Protein AF-A0A0C3NYG5-F1 (afdb_monomer)

pLDDT: mean 83.81, std 15.21, range [41.53, 97.12]

Organism: NCBI:txid870435

Foldseek 3Di:
DFDAAPVRHGAPQGRFDDKDWDWDDDPQFTDTDIDTDGCNDPDPDDDDPVNCVQQVWDADPVVRDTHRPRHDPNRH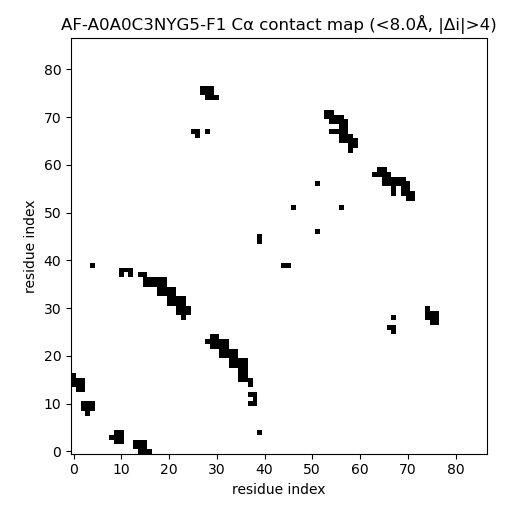PPDPDPPPPDD

Mean predicted aligned error: 7.68 Å

Solvent-accessible surface area (backbone atoms only — not comparable to full-atom values): 5749 Å² total; per-residue (Å²): 84,86,47,60,43,98,88,66,47,76,34,90,74,48,52,41,86,48,70,48,78,43,78,46,76,54,95,76,29,43,47,76,44,79,40,78,49,72,77,60,79,92,45,95,74,84,85,56,68,71,57,46,65,62,31,49,52,52,71,41,75,91,78,71,44,76,42,74,86,53,47,52,77,87,34,50,80,82,67,86,73,81,81,77,76,83,126

Radius of gyration: 15.54 Å; Cα contacts (8 Å, |Δi|>4): 100; chains: 1; bounding box: 33×36×33 Å

Secondary structure (DSSP, 8-state):
---B-TTSPBPTT-S--EEEEEEEEETTEEEEEEEEE---TT-S----HHHHHHH--EEETTTTEEE-TT--GGGSS-S--------

Structure (mmCIF, N/CA/C/O backbone):
data_AF-A0A0C3NYG5-F1
#
_entry.id   AF-A0A0C3NYG5-F1
#
loop_
_atom_site.group_PDB
_a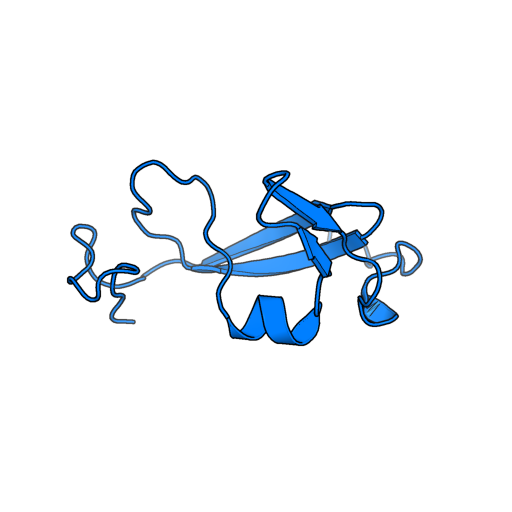tom_site.id
_atom_site.type_symbol
_atom_site.label_atom_id
_atom_site.label_alt_id
_atom_site.label_comp_id
_atom_site.label_asym_id
_atom_site.label_entity_id
_atom_site.label_seq_id
_atom_site.pdbx_PDB_ins_code
_atom_site.Cartn_x
_atom_site.Cartn_y
_atom_site.Cartn_z
_atom_site.occupancy
_atom_site.B_iso_or_equiv
_atom_site.auth_seq_id
_atom_site.auth_comp_id
_atom_site.auth_asym_id
_atom_site.auth_atom_id
_atom_site.pdbx_PDB_model_num
ATOM 1 N N . MET A 1 1 ? -7.975 1.087 -17.420 1.00 83.12 1 MET A N 1
ATOM 2 C CA . MET A 1 1 ? -6.532 0.858 -17.151 1.00 83.12 1 MET A CA 1
ATOM 3 C C . MET A 1 1 ? -6.333 -0.614 -16.808 1.00 83.12 1 MET A C 1
ATOM 5 O O . MET A 1 1 ? -7.073 -1.084 -15.951 1.00 83.12 1 MET A O 1
ATOM 9 N N . PRO A 1 2 ? -5.440 -1.366 -17.481 1.00 89.56 2 PRO A N 1
ATOM 10 C CA . PRO A 1 2 ? -5.198 -2.765 -17.124 1.00 89.56 2 PRO A CA 1
ATOM 11 C C . PRO A 1 2 ? -4.688 -2.855 -15.682 1.00 89.56 2 PRO A C 1
ATOM 13 O O . PRO A 1 2 ? -3.913 -2.004 -15.246 1.00 89.56 2 PRO A O 1
ATOM 16 N N . VAL A 1 3 ? -5.149 -3.862 -14.946 1.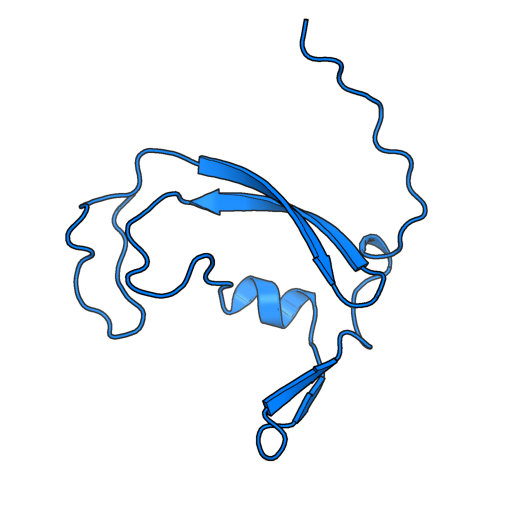00 91.00 3 VAL A N 1
ATOM 17 C CA . VAL A 1 3 ? -4.790 -4.089 -13.544 1.00 91.00 3 VAL A CA 1
ATOM 18 C C . VAL A 1 3 ? -4.420 -5.551 -13.345 1.00 91.00 3 VAL A C 1
ATOM 20 O O . VAL A 1 3 ? -4.999 -6.447 -13.963 1.00 91.00 3 VAL A O 1
ATOM 23 N N . TYR A 1 4 ? -3.426 -5.762 -12.493 1.00 92.00 4 TYR A N 1
ATOM 24 C CA . TYR A 1 4 ? -2.872 -7.066 -12.173 1.00 92.00 4 TYR A CA 1
ATOM 25 C C . TYR A 1 4 ? -2.918 -7.265 -10.663 1.00 92.00 4 TYR A C 1
ATOM 27 O O . TYR A 1 4 ? -2.767 -6.309 -9.895 1.00 92.00 4 TYR A O 1
ATOM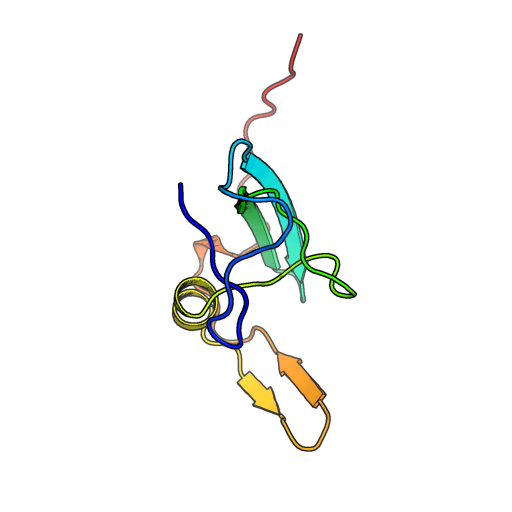 35 N N . ASN A 1 5 ? -3.142 -8.505 -10.252 1.00 91.44 5 ASN A N 1
ATOM 36 C CA . ASN A 1 5 ? -3.081 -8.904 -8.855 1.00 91.44 5 ASN A CA 1
ATOM 37 C C . ASN A 1 5 ? -1.629 -8.862 -8.354 1.00 91.44 5 ASN A C 1
ATOM 39 O O . ASN A 1 5 ? -0.680 -8.780 -9.135 1.00 91.44 5 ASN A O 1
ATOM 43 N N . ALA A 1 6 ? -1.444 -8.939 -7.035 1.00 87.69 6 ALA A N 1
ATOM 44 C CA . ALA A 1 6 ? -0.113 -8.885 -6.423 1.00 87.69 6 ALA A CA 1
ATOM 45 C C . ALA A 1 6 ? 0.813 -10.043 -6.855 1.00 87.69 6 ALA A C 1
ATOM 47 O O . ALA A 1 6 ? 2.030 -9.902 -6.791 1.00 87.69 6 ALA A O 1
ATOM 48 N N . ASP A 1 7 ? 0.248 -11.164 -7.312 1.00 90.38 7 ASP A N 1
ATOM 49 C CA . ASP A 1 7 ? 0.977 -12.311 -7.865 1.00 90.38 7 ASP A CA 1
ATOM 50 C C . ASP A 1 7 ? 1.292 -12.180 -9.371 1.00 90.38 7 ASP A C 1
ATOM 52 O O . ASP A 1 7 ? 1.906 -13.071 -9.955 1.00 90.38 7 ASP A O 1
ATOM 56 N N . GLY A 1 8 ? 0.885 -11.075 -10.006 1.00 90.75 8 GLY A N 1
ATOM 57 C CA . GLY A 1 8 ? 1.107 -10.790 -11.425 1.00 90.75 8 GLY A CA 1
ATOM 58 C C . GLY A 1 8 ? 0.042 -11.343 -12.375 1.00 90.75 8 GLY A C 1
ATOM 59 O O . GLY A 1 8 ? 0.114 -11.076 -13.576 1.00 90.75 8 GLY A O 1
ATOM 60 N N . SER A 1 9 ? -0.961 -12.074 -11.878 1.00 93.31 9 SER A N 1
ATOM 61 C CA . SER A 1 9 ? -2.093 -12.522 -12.698 1.00 93.31 9 SER A CA 1
ATOM 62 C C . SER A 1 9 ? -2.991 -11.350 -13.118 1.00 93.31 9 SER A C 1
ATOM 64 O O . SER A 1 9 ? -3.021 -10.297 -12.473 1.00 93.31 9 SER A O 1
ATOM 66 N N . SER A 1 10 ? -3.728 -11.508 -14.223 1.00 93.75 10 SER A N 1
ATOM 67 C CA . SER A 1 10 ? -4.739 -10.519 -14.616 1.00 93.75 10 SER A CA 1
ATOM 68 C C . SER A 1 10 ? -5.883 -10.514 -13.604 1.00 93.75 10 SER A C 1
ATOM 70 O O . SER A 1 10 ? -6.252 -11.563 -13.080 1.00 93.75 10 SER A O 1
ATOM 72 N N . ASN A 1 11 ? -6.439 -9.339 -13.309 1.00 94.69 11 ASN A N 1
ATOM 73 C CA . ASN A 1 11 ? -7.594 -9.267 -12.428 1.00 94.69 11 ASN A CA 1
ATOM 74 C C . ASN A 1 11 ? -8.858 -9.775 -13.140 1.00 94.69 11 ASN A C 1
ATOM 76 O O . ASN A 1 11 ? -9.202 -9.279 -14.214 1.00 94.69 11 ASN A O 1
ATOM 80 N N . ASP A 1 12 ? -9.585 -10.701 -12.514 1.00 92.62 12 ASP A N 1
ATOM 81 C CA . ASP A 1 12 ? -10.786 -11.314 -13.100 1.00 92.62 12 ASP A CA 1
ATOM 82 C C . ASP A 1 12 ? -11.937 -10.321 -13.331 1.00 92.62 12 ASP A C 1
ATOM 84 O O . ASP A 1 12 ? -12.787 -10.550 -14.190 1.00 92.62 12 ASP A O 1
ATOM 88 N N . ALA A 1 13 ? -11.969 -9.196 -12.603 1.00 92.44 13 ALA A N 1
ATOM 89 C CA . ALA A 1 13 ? -12.944 -8.128 -12.847 1.00 92.44 13 ALA A CA 1
ATOM 90 C C . ALA A 1 13 ? -12.599 -7.273 -14.081 1.00 92.44 13 ALA A C 1
ATOM 92 O O . ALA A 1 13 ? -13.351 -6.363 -14.435 1.00 92.44 13 ALA A O 1
ATOM 93 N N . GLY A 1 14 ? -11.479 -7.564 -14.747 1.00 91.81 14 GLY A N 1
ATOM 94 C CA . GLY A 1 14 ? -11.006 -6.834 -15.909 1.00 91.81 14 GLY A CA 1
ATOM 95 C C . GLY A 1 14 ? -10.314 -5.515 -15.540 1.00 91.81 14 GLY A C 1
ATOM 96 O O . GLY A 1 14 ? -9.809 -5.348 -14.428 1.00 91.81 14 GLY A O 1
ATOM 97 N N . PRO A 1 15 ? -10.203 -4.572 -16.492 1.00 93.19 15 PRO A N 1
ATOM 98 C CA . PRO A 1 15 ? -9.516 -3.307 -16.267 1.00 93.19 15 PRO A CA 1
ATOM 99 C C . PRO A 1 15 ? -10.262 -2.414 -15.266 1.00 93.19 15 PRO A C 1
ATOM 101 O O . PRO A 1 15 ? -11.485 -2.423 -15.181 1.00 93.19 15 PRO A O 1
ATOM 104 N N . VAL A 1 16 ? -9.521 -1.541 -14.582 1.00 94.00 16 VAL A N 1
ATOM 105 C CA . VAL A 1 16 ? -10.106 -0.491 -13.737 1.00 94.00 16 VAL A CA 1
ATOM 106 C C . VAL A 1 16 ? -10.882 0.492 -14.611 1.00 94.00 16 VAL A C 1
ATOM 108 O O . VAL A 1 16 ? -10.308 1.083 -15.541 1.00 94.00 16 VAL A O 1
ATOM 111 N N . CYS A 1 17 ? -12.154 0.685 -14.259 1.00 93.69 17 CYS A N 1
ATOM 112 C CA . CYS A 1 17 ? -13.077 1.644 -14.874 1.00 93.69 17 CYS A CA 1
ATOM 113 C C . CYS A 1 17 ? -13.525 2.759 -13.920 1.00 93.69 17 CYS A C 1
ATOM 115 O O . CYS A 1 17 ? -14.037 3.771 -14.383 1.00 93.69 17 CYS A O 1
ATOM 117 N N . HIS A 1 18 ? -13.328 2.587 -12.611 1.00 93.94 18 HIS A N 1
ATOM 118 C CA . HIS A 1 18 ? -13.807 3.522 -11.597 1.00 93.94 18 HIS A CA 1
ATOM 119 C C . HIS A 1 18 ? -12.710 3.828 -10.586 1.00 93.94 18 HIS A C 1
ATOM 121 O O . HIS A 1 18 ? -11.859 2.986 -10.283 1.00 93.94 18 HIS A O 1
ATOM 127 N N . THR A 1 19 ? -12.771 5.032 -10.037 1.00 95.00 19 THR A N 1
ATOM 128 C CA . THR A 1 19 ? -11.949 5.472 -8.917 1.00 95.00 19 THR A CA 1
ATOM 129 C C . THR A 1 19 ? -12.838 6.073 -7.842 1.00 95.00 19 THR A C 1
ATOM 131 O O . THR A 1 19 ? -13.922 6.569 -8.142 1.00 95.00 19 THR A O 1
ATOM 134 N N . VAL A 1 20 ? -12.380 6.033 -6.598 1.00 94.81 20 VAL A N 1
ATOM 135 C CA . VAL A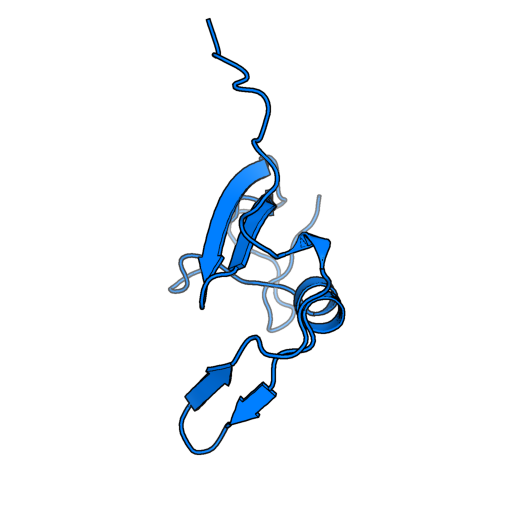 1 20 ? -13.079 6.616 -5.452 1.00 94.81 20 VAL A CA 1
ATOM 136 C C . VAL A 1 20 ? -12.075 7.299 -4.536 1.00 94.81 20 VAL A C 1
ATOM 138 O O . VAL A 1 20 ? -10.985 6.773 -4.315 1.00 94.81 20 VAL A O 1
ATOM 141 N N . ASP A 1 21 ? -12.440 8.453 -3.994 1.00 93.44 21 ASP A N 1
ATOM 142 C CA . ASP A 1 21 ? -11.648 9.126 -2.971 1.00 93.44 21 ASP A CA 1
ATOM 143 C C . ASP A 1 21 ? -12.058 8.605 -1.595 1.00 93.44 21 ASP A C 1
ATOM 145 O O . ASP A 1 21 ? -13.225 8.668 -1.208 1.00 93.44 21 ASP A O 1
ATOM 149 N N . LEU A 1 22 ? -11.094 8.056 -0.858 1.00 90.19 22 LEU A N 1
ATOM 150 C CA . LEU A 1 22 ? -11.304 7.524 0.486 1.00 90.19 22 LEU A CA 1
ATOM 151 C C . LEU A 1 22 ? -10.520 8.348 1.499 1.00 90.19 22 LEU A C 1
ATOM 153 O O . LEU A 1 22 ? -9.352 8.674 1.279 1.00 90.19 22 LEU A O 1
ATOM 157 N N . SER A 1 23 ? -11.149 8.631 2.639 1.00 88.00 23 SER A N 1
ATOM 158 C CA . SER A 1 23 ? -10.477 9.237 3.786 1.00 88.00 23 SER A CA 1
ATOM 159 C C . SER A 1 23 ? -9.856 8.153 4.669 1.00 88.00 23 SER A C 1
ATOM 161 O O . SER A 1 23 ? -10.551 7.408 5.365 1.00 88.00 23 SER A O 1
ATOM 163 N N . ILE A 1 24 ? -8.532 8.040 4.613 1.00 85.00 24 ILE A N 1
ATOM 164 C CA . ILE A 1 24 ? -7.735 7.079 5.375 1.00 85.00 24 ILE A CA 1
ATOM 165 C C . ILE A 1 24 ? -7.458 7.666 6.757 1.00 85.00 24 ILE A C 1
ATOM 167 O O . ILE A 1 24 ? -6.943 8.776 6.849 1.00 85.00 24 ILE A O 1
ATOM 171 N N . HIS A 1 25 ? -7.754 6.898 7.807 1.00 85.38 25 HIS A N 1
ATOM 172 C CA . HIS A 1 25 ? -7.495 7.256 9.202 1.00 85.38 25 HIS A CA 1
ATOM 173 C C . HIS A 1 25 ? -6.641 6.173 9.863 1.00 85.38 25 HIS A C 1
ATOM 175 O O . HIS A 1 25 ? -7.121 5.059 10.072 1.00 85.38 25 HIS A O 1
ATOM 181 N N . VAL A 1 26 ? -5.380 6.471 10.182 1.00 80.56 26 VAL A N 1
ATOM 182 C CA . VAL A 1 26 ? -4.455 5.509 10.804 1.00 80.56 26 VAL A CA 1
ATOM 183 C C . VAL A 1 26 ? -3.534 6.222 11.789 1.00 80.56 26 VAL A C 1
ATOM 185 O O . VAL A 1 26 ? -2.831 7.132 11.395 1.00 80.56 26 VAL A O 1
ATOM 188 N N . ASP A 1 27 ? -3.492 5.807 13.057 1.00 75.75 27 ASP A N 1
ATOM 189 C CA . ASP A 1 27 ? -2.503 6.296 14.045 1.00 75.75 27 ASP A CA 1
ATOM 190 C C . ASP A 1 27 ? -2.415 7.841 14.153 1.00 75.75 27 ASP A C 1
ATOM 192 O O . ASP A 1 27 ? -1.340 8.434 14.185 1.00 75.75 27 ASP A O 1
ATOM 196 N N . GLY A 1 28 ? -3.571 8.519 14.129 1.00 71.69 28 GLY A N 1
ATOM 197 C CA . GLY A 1 28 ? -3.651 9.988 14.149 1.00 71.69 28 GLY A CA 1
ATOM 198 C C . GLY A 1 28 ? -3.316 10.677 12.818 1.00 71.69 28 GLY A C 1
ATOM 199 O O . GLY A 1 28 ? -3.351 11.903 12.746 1.00 71.69 28 GLY A O 1
ATOM 200 N N . HIS A 1 29 ? -3.029 9.912 11.764 1.00 75.19 29 HIS A N 1
ATOM 201 C CA . HIS A 1 29 ? -2.913 10.384 10.391 1.00 75.19 29 HIS A CA 1
ATOM 202 C C . HIS A 1 29 ? -4.266 10.308 9.674 1.00 75.19 29 HIS A C 1
ATOM 204 O O . HIS A 1 29 ? -4.841 9.225 9.553 1.00 75.19 29 HIS A O 1
ATOM 210 N N . SER A 1 30 ? -4.727 11.448 9.151 1.00 80.31 30 SER A N 1
ATOM 211 C CA . SER A 1 30 ? -5.878 11.534 8.246 1.00 80.31 30 SER A CA 1
ATOM 212 C C . SER A 1 30 ? -5.449 12.048 6.879 1.00 80.31 30 SER A C 1
ATOM 214 O O . SER A 1 30 ? -4.751 13.059 6.791 1.00 80.31 30 SER A O 1
ATOM 216 N N . LYS A 1 31 ? -5.867 11.371 5.805 1.00 82.25 31 LYS A N 1
ATOM 217 C CA . LYS A 1 31 ? -5.626 11.830 4.429 1.00 82.25 31 LYS A CA 1
ATOM 218 C C . LYS A 1 31 ? -6.657 11.279 3.460 1.00 82.25 31 LYS A C 1
ATOM 220 O O . LYS A 1 31 ? -6.981 10.096 3.498 1.00 82.25 31 LYS A O 1
ATOM 225 N N . VAL A 1 32 ? -7.099 12.129 2.541 1.00 86.62 32 VAL A N 1
ATOM 226 C CA . VAL A 1 32 ? -7.878 11.703 1.378 1.00 86.62 32 VAL A CA 1
ATOM 227 C C . VAL A 1 32 ? -6.926 11.192 0.297 1.00 86.62 32 VAL A C 1
ATOM 229 O O . VAL A 1 32 ? -5.937 11.850 -0.038 1.00 86.62 32 VAL A O 1
ATOM 232 N N . ALA A 1 33 ? -7.204 10.004 -0.232 1.00 86.81 33 ALA A N 1
ATOM 233 C CA . ALA A 1 33 ? -6.468 9.424 -1.347 1.00 86.81 33 ALA A CA 1
ATOM 234 C C . ALA A 1 33 ? -7.422 8.766 -2.345 1.00 86.81 33 ALA A C 1
ATOM 236 O O . ALA A 1 33 ? -8.409 8.143 -1.956 1.00 86.81 33 ALA A O 1
ATOM 237 N N . THR A 1 34 ? -7.089 8.876 -3.627 1.00 91.00 34 THR A N 1
ATOM 238 C CA . THR A 1 34 ? -7.832 8.238 -4.713 1.00 91.00 34 THR A CA 1
ATOM 239 C C . THR A 1 34 ? -7.424 6.774 -4.850 1.00 91.00 34 THR A C 1
ATOM 241 O O . THR A 1 34 ? -6.244 6.453 -5.014 1.00 91.00 34 THR A O 1
ATOM 244 N N . PHE A 1 35 ? -8.409 5.882 -4.834 1.00 92.75 35 PHE A N 1
ATOM 245 C CA . PHE A 1 35 ? -8.258 4.445 -5.028 1.00 92.75 35 PHE A CA 1
ATOM 246 C C . PHE A 1 35 ? -8.898 4.003 -6.338 1.00 92.75 35 PHE A C 1
ATOM 248 O O . PHE A 1 35 ? -9.977 4.459 -6.709 1.00 92.75 35 PHE A O 1
ATOM 255 N N . ALA A 1 36 ? -8.248 3.064 -7.019 1.00 93.62 36 ALA A N 1
ATOM 256 C CA . ALA A 1 36 ? -8.850 2.321 -8.117 1.00 93.62 36 ALA A CA 1
ATOM 257 C C . ALA A 1 36 ? -9.816 1.263 -7.569 1.00 93.62 36 ALA A C 1
ATOM 259 O O . ALA A 1 36 ? -9.459 0.509 -6.664 1.00 93.62 36 ALA A O 1
ATOM 260 N N . VAL A 1 37 ? -11.016 1.174 -8.143 1.00 93.94 37 VAL A N 1
ATOM 261 C CA . VAL A 1 37 ? -12.009 0.163 -7.762 1.00 93.94 37 VAL A CA 1
ATOM 262 C C . VAL A 1 37 ? -11.819 -1.079 -8.628 1.00 93.94 37 VAL A C 1
ATOM 264 O O . VAL A 1 37 ? -11.895 -1.007 -9.857 1.00 93.94 37 VAL A O 1
ATOM 267 N N . THR A 1 38 ? -11.567 -2.216 -7.983 1.00 94.12 38 THR A N 1
ATOM 268 C CA . THR A 1 38 ? -11.435 -3.529 -8.624 1.00 94.12 38 THR A CA 1
ATOM 269 C C . THR A 1 38 ? -11.753 -4.651 -7.629 1.00 94.12 38 THR A C 1
ATOM 271 O O . THR A 1 38 ? -11.923 -4.395 -6.437 1.00 94.12 38 THR A O 1
ATOM 274 N N . ASN A 1 39 ? -11.820 -5.898 -8.098 1.00 92.00 39 ASN A N 1
ATOM 275 C CA . ASN A 1 39 ? -11.938 -7.059 -7.223 1.00 92.00 39 ASN A CA 1
ATOM 276 C C . ASN A 1 39 ? -10.587 -7.365 -6.558 1.00 92.00 39 ASN A C 1
ATOM 278 O O . ASN A 1 39 ? -9.664 -7.865 -7.195 1.00 92.00 39 ASN A O 1
ATOM 282 N N . THR A 1 40 ? -10.475 -7.084 -5.265 1.00 91.62 40 THR A N 1
ATOM 283 C CA . THR A 1 40 ? -9.274 -7.313 -4.440 1.00 91.62 40 THR A CA 1
ATOM 284 C C . THR A 1 40 ? -9.314 -8.641 -3.668 1.00 91.62 40 THR A C 1
ATOM 286 O O . THR A 1 40 ? -8.507 -8.873 -2.762 1.00 91.62 40 THR A O 1
ATOM 289 N N . GLY A 1 41 ? -10.248 -9.536 -4.007 1.00 89.88 41 GLY A N 1
ATOM 290 C CA . GLY A 1 41 ? -10.427 -10.821 -3.340 1.00 89.88 41 GLY A CA 1
ATOM 291 C C . GLY A 1 41 ? -10.895 -10.651 -1.894 1.00 89.88 41 GLY A C 1
ATOM 292 O O . GLY A 1 41 ? -11.977 -10.134 -1.638 1.00 89.88 41 GLY A O 1
ATOM 293 N N . LYS A 1 42 ? -10.090 -11.118 -0.931 1.00 90.69 42 LYS A N 1
ATOM 294 C CA . LYS A 1 42 ? -10.433 -11.077 0.506 1.00 90.69 42 LYS A CA 1
ATOM 295 C C . LYS A 1 42 ? -10.072 -9.758 1.194 1.00 90.69 42 LYS A C 1
ATOM 297 O O . LYS A 1 42 ? -10.493 -9.535 2.326 1.00 90.69 42 LYS A O 1
ATOM 302 N N . SER A 1 43 ? -9.269 -8.917 0.551 1.00 90.75 43 SER A N 1
ATOM 303 C CA . SER A 1 43 ? -8.789 -7.668 1.140 1.00 90.75 43 SER A CA 1
ATOM 304 C C . SER A 1 43 ? -9.732 -6.528 0.769 1.00 90.75 43 SER A C 1
ATOM 306 O O . SER A 1 43 ? -9.994 -6.357 -0.416 1.00 90.75 43 SER A O 1
ATOM 308 N N . PRO A 1 44 ? -10.213 -5.706 1.714 1.00 90.38 44 PRO A N 1
ATOM 309 C CA . PRO A 1 44 ? -11.092 -4.582 1.382 1.00 90.38 44 PRO A CA 1
ATOM 310 C C . PRO A 1 44 ? -10.347 -3.439 0.678 1.00 90.38 44 PRO A C 1
ATOM 312 O O . PRO A 1 44 ? -10.923 -2.740 -0.147 1.00 90.38 44 PRO A O 1
ATOM 315 N N . VAL A 1 45 ? -9.064 -3.246 1.002 1.00 91.75 45 VAL A N 1
ATOM 316 C CA . VAL A 1 45 ? -8.192 -2.211 0.434 1.00 91.75 45 VAL A CA 1
ATOM 317 C C . VAL A 1 45 ? -6.782 -2.781 0.304 1.00 91.75 45 VAL A C 1
ATOM 319 O O . VAL A 1 45 ? -6.326 -3.527 1.172 1.00 91.75 45 VAL A O 1
ATOM 322 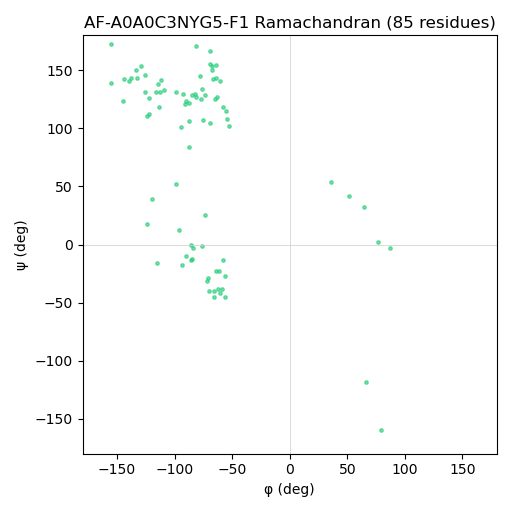N N . ILE A 1 46 ? -6.084 -2.419 -0.772 1.00 91.25 46 ILE A N 1
ATOM 323 C CA . ILE A 1 46 ? -4.661 -2.709 -0.971 1.00 91.25 46 ILE A CA 1
ATOM 324 C C . ILE A 1 46 ? -3.940 -1.376 -1.179 1.00 91.25 46 ILE A C 1
ATOM 326 O O . ILE A 1 46 ? -4.314 -0.597 -2.054 1.00 91.25 46 ILE A O 1
ATOM 330 N N . VAL A 1 47 ? -2.903 -1.117 -0.380 1.00 90.00 47 VAL A N 1
ATOM 331 C CA . VAL A 1 47 ? -2.016 0.042 -0.555 1.00 90.00 47 VAL A CA 1
ATOM 332 C C . VAL A 1 47 ? -0.746 -0.382 -1.282 1.00 90.00 47 VAL A C 1
ATOM 334 O O . VAL A 1 47 ? -0.128 -1.394 -0.956 1.00 90.00 47 VAL A O 1
ATOM 337 N N . GLY A 1 48 ? -0.379 0.381 -2.308 1.00 88.94 48 GLY A N 1
ATOM 338 C CA . GLY A 1 48 ? 0.779 0.082 -3.145 1.00 88.94 48 GLY A CA 1
ATOM 339 C C . GLY A 1 48 ? 2.107 0.543 -2.543 1.00 88.94 48 GLY A C 1
ATOM 340 O O . GLY A 1 48 ? 2.160 1.326 -1.594 1.00 88.94 48 GLY A O 1
ATOM 341 N N . TYR A 1 49 ? 3.197 0.116 -3.179 1.00 88.75 49 TYR A N 1
ATOM 342 C CA . TYR A 1 49 ? 4.567 0.458 -2.788 1.00 88.75 49 TYR A CA 1
ATOM 343 C C . TYR A 1 49 ? 4.826 1.971 -2.724 1.00 88.75 49 TYR A C 1
ATOM 345 O O . TYR A 1 49 ? 5.362 2.453 -1.734 1.00 88.75 49 TYR A O 1
ATOM 353 N N . ASN A 1 50 ? 4.374 2.742 -3.719 1.00 87.81 50 ASN A N 1
ATOM 354 C CA . ASN A 1 50 ? 4.570 4.199 -3.737 1.00 87.81 50 ASN A CA 1
ATOM 355 C C . ASN A 1 50 ? 3.951 4.888 -2.514 1.00 87.81 50 ASN A C 1
ATOM 357 O O . ASN A 1 50 ? 4.533 5.823 -1.966 1.00 87.81 50 ASN A O 1
ATOM 361 N N . TRP A 1 51 ? 2.785 4.407 -2.072 1.00 86.88 51 TRP A N 1
ATOM 362 C CA . TRP A 1 51 ? 2.139 4.908 -0.864 1.00 86.88 51 TRP A CA 1
ATOM 363 C C . TRP A 1 51 ? 2.985 4.570 0.371 1.00 86.88 51 TRP A C 1
ATOM 365 O O . TRP A 1 51 ? 3.273 5.449 1.179 1.00 86.88 51 TRP A O 1
ATOM 375 N N . LEU A 1 52 ? 3.490 3.336 0.476 1.00 90.19 52 LEU A N 1
ATOM 376 C CA . LEU A 1 52 ? 4.392 2.944 1.565 1.00 90.19 52 LEU A CA 1
ATOM 377 C C . LEU A 1 52 ? 5.685 3.771 1.584 1.00 90.19 52 LEU A C 1
ATOM 379 O O . LEU A 1 52 ? 6.091 4.203 2.656 1.00 90.19 52 LEU A O 1
ATOM 383 N N . CYS A 1 53 ? 6.297 4.059 0.432 1.00 90.56 53 CYS A N 1
ATOM 384 C CA . CYS A 1 53 ? 7.478 4.925 0.353 1.00 90.56 53 CYS A CA 1
ATOM 385 C C . CYS A 1 53 ? 7.197 6.352 0.830 1.00 90.56 53 CYS A C 1
ATOM 387 O O . CYS A 1 53 ? 8.047 6.954 1.479 1.00 90.56 53 CYS A O 1
ATOM 389 N N . GLN A 1 54 ? 6.015 6.894 0.524 1.00 88.62 54 GLN A N 1
ATOM 390 C CA . GLN A 1 54 ? 5.635 8.237 0.959 1.00 88.62 54 GLN A CA 1
ATOM 391 C C . GLN A 1 54 ? 5.488 8.330 2.483 1.00 88.62 54 GLN A C 1
ATOM 393 O O . GLN A 1 54 ? 5.850 9.347 3.069 1.00 88.62 54 GLN A O 1
ATOM 398 N N . HIS A 1 55 ? 4.922 7.299 3.110 1.00 87.69 55 HIS A N 1
ATOM 399 C CA . HIS A 1 55 ? 4.622 7.291 4.544 1.00 87.69 55 HIS A CA 1
ATOM 400 C C . HIS A 1 55 ? 5.741 6.676 5.401 1.00 87.69 55 HIS A C 1
ATOM 402 O O . HIS A 1 55 ? 5.769 6.893 6.612 1.00 87.69 55 HIS A O 1
ATOM 408 N N . ASN A 1 56 ? 6.636 5.914 4.768 1.00 91.75 56 ASN A N 1
ATOM 409 C CA . ASN A 1 56 ? 7.773 5.191 5.335 1.00 91.75 56 ASN A CA 1
ATOM 410 C C . ASN A 1 56 ? 7.514 4.593 6.735 1.00 91.75 56 ASN A C 1
ATOM 412 O O . ASN A 1 56 ? 8.247 4.895 7.683 1.00 91.75 56 ASN A O 1
ATOM 416 N N . PRO A 1 57 ? 6.447 3.791 6.913 1.00 91.75 57 PRO A N 1
ATOM 417 C CA . PRO A 1 57 ? 6.094 3.292 8.231 1.00 91.75 57 PRO A CA 1
ATOM 418 C C . PRO A 1 57 ? 7.152 2.318 8.754 1.00 91.75 57 PRO A C 1
ATOM 420 O O . PRO A 1 57 ? 7.774 1.568 8.000 1.00 91.75 57 PRO A O 1
ATOM 423 N N . SER A 1 58 ? 7.295 2.267 10.075 1.00 93.38 58 SER A N 1
ATOM 424 C CA . SER A 1 58 ? 8.069 1.211 10.724 1.00 93.38 58 SER A CA 1
ATOM 425 C C . SER A 1 58 ? 7.229 -0.065 10.752 1.00 93.38 58 SER A C 1
ATOM 427 O O . SER A 1 58 ? 6.102 -0.050 11.256 1.00 93.38 58 SER A O 1
ATOM 429 N N . VAL A 1 59 ? 7.768 -1.165 10.221 1.00 94.06 59 VAL A N 1
ATOM 430 C CA . VAL A 1 59 ? 7.082 -2.462 10.189 1.00 94.06 59 VAL A CA 1
ATOM 431 C C . VAL A 1 59 ? 7.815 -3.460 11.075 1.00 94.06 59 VAL A C 1
ATOM 433 O O . VAL A 1 59 ? 8.970 -3.799 10.826 1.00 94.06 59 VAL A O 1
ATOM 436 N N . ASP A 1 60 ? 7.118 -3.944 12.097 1.00 96.06 60 ASP A N 1
ATOM 437 C CA . ASP A 1 60 ? 7.525 -5.100 12.881 1.00 96.06 60 ASP A CA 1
ATOM 438 C C . ASP A 1 60 ? 6.847 -6.344 12.303 1.00 96.06 60 ASP A C 1
ATOM 440 O O . ASP A 1 60 ? 5.663 -6.606 12.531 1.00 96.06 60 ASP A O 1
ATOM 444 N N . TRP A 1 61 ? 7.610 -7.108 11.527 1.00 96.50 61 TRP A N 1
ATOM 445 C CA . TRP A 1 61 ? 7.126 -8.322 10.873 1.00 96.50 61 TRP A CA 1
ATOM 446 C C . TRP A 1 61 ? 6.876 -9.473 11.849 1.00 96.50 61 TRP A C 1
ATOM 448 O O . TRP A 1 61 ? 5.996 -10.292 11.598 1.00 96.50 61 TRP A O 1
ATOM 458 N N . CYS A 1 62 ? 7.612 -9.529 12.962 1.00 97.12 62 CYS A N 1
ATOM 459 C CA . CYS A 1 62 ? 7.447 -10.572 13.973 1.00 97.12 62 CYS A CA 1
ATOM 460 C C . CYS A 1 62 ? 6.126 -10.397 14.728 1.00 97.12 62 CYS A C 1
ATOM 462 O O . CYS A 1 62 ? 5.435 -11.376 15.003 1.00 97.12 62 CYS A O 1
ATOM 464 N N . MET A 1 63 ? 5.767 -9.150 15.045 1.00 96.50 63 MET A N 1
ATOM 465 C CA . MET A 1 63 ? 4.519 -8.811 15.737 1.00 96.50 63 MET A CA 1
ATOM 466 C C . MET A 1 63 ? 3.349 -8.532 14.785 1.00 96.50 63 MET A C 1
ATOM 468 O O . MET A 1 63 ? 2.217 -8.382 15.242 1.00 96.50 63 MET A O 1
ATOM 472 N N . GLY A 1 64 ? 3.606 -8.417 13.478 1.00 93.62 64 GLY A N 1
ATOM 473 C CA . GLY A 1 64 ? 2.602 -8.005 12.496 1.00 93.62 64 GLY A CA 1
ATOM 474 C C . GLY A 1 64 ? 2.103 -6.574 12.717 1.00 93.62 64 GLY A C 1
ATOM 475 O O . GLY A 1 64 ? 0.930 -6.287 12.478 1.00 93.62 64 GLY A O 1
ATOM 476 N N . LYS A 1 65 ? 2.965 -5.676 13.213 1.00 92.25 65 LYS A N 1
ATOM 477 C CA . LYS A 1 65 ? 2.597 -4.301 13.578 1.00 92.25 65 LYS A CA 1
ATOM 478 C C . LYS A 1 65 ? 3.187 -3.293 12.597 1.00 92.25 65 LYS A C 1
ATOM 480 O O . LYS A 1 65 ? 4.379 -3.312 12.312 1.00 92.25 65 LYS A O 1
ATOM 485 N N . VAL A 1 66 ? 2.359 -2.353 12.150 1.00 90.38 66 VAL A N 1
ATOM 486 C CA . VAL A 1 66 ? 2.770 -1.204 11.332 1.00 90.38 66 VAL A CA 1
ATOM 487 C C . VAL A 1 66 ? 2.581 0.068 12.154 1.00 90.38 66 VAL A C 1
ATOM 489 O O . VAL A 1 66 ? 1.531 0.250 12.765 1.00 90.38 66 VAL A O 1
ATOM 492 N N . THR A 1 67 ? 3.597 0.929 12.197 1.00 90.44 67 THR A N 1
ATOM 493 C CA . THR A 1 67 ? 3.585 2.193 12.955 1.00 90.44 67 THR A CA 1
ATOM 494 C C . THR A 1 67 ? 3.934 3.360 12.033 1.00 90.44 67 THR A C 1
ATOM 496 O O . THR A 1 67 ? 4.931 3.301 11.313 1.00 90.44 67 THR A O 1
ATOM 499 N N . PHE A 1 68 ? 3.145 4.435 12.064 1.00 87.00 68 PHE A N 1
ATOM 500 C CA . PHE A 1 68 ? 3.244 5.557 11.119 1.00 87.00 68 PHE A CA 1
ATOM 501 C C . PHE A 1 68 ? 4.021 6.746 11.704 1.00 87.00 68 PHE A C 1
ATOM 503 O O . PHE A 1 68 ? 3.587 7.892 11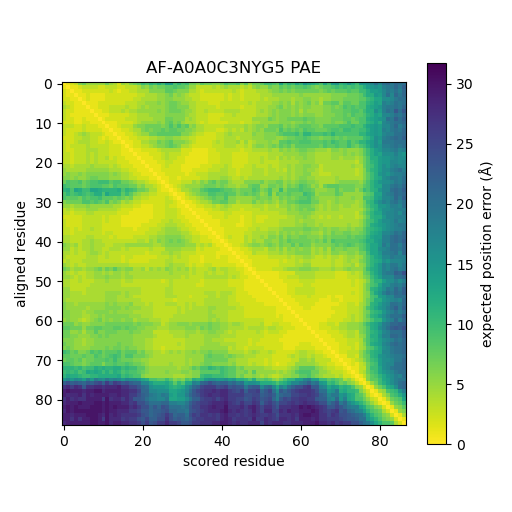.674 1.00 87.00 68 PHE A O 1
ATOM 510 N N . ASN A 1 69 ? 5.222 6.477 12.215 1.00 87.56 69 ASN A N 1
ATOM 511 C CA . ASN A 1 69 ? 6.058 7.450 12.924 1.00 87.56 69 ASN A CA 1
ATOM 512 C C . ASN A 1 69 ? 6.931 8.346 12.023 1.00 87.56 69 ASN A C 1
ATOM 514 O O . ASN A 1 69 ? 7.644 9.203 12.539 1.00 87.56 69 ASN A O 1
ATOM 518 N N . GLN A 1 70 ? 6.911 8.141 10.703 1.00 88.62 70 GLN A N 1
ATOM 519 C CA . GLN A 1 70 ? 7.748 8.874 9.739 1.00 88.62 70 GLN A CA 1
ATOM 520 C C . GLN A 1 70 ? 6.926 9.566 8.647 1.00 88.62 70 GLN A C 1
ATOM 522 O O . GLN A 1 70 ? 7.448 9.938 7.597 1.00 88.62 70 GLN A O 1
ATOM 527 N N . CYS A 1 71 ? 5.624 9.733 8.883 1.00 86.81 71 CYS A N 1
ATOM 528 C CA . CYS A 1 71 ? 4.750 10.368 7.914 1.00 86.81 71 CYS A CA 1
ATOM 529 C C . CYS A 1 71 ? 5.141 11.838 7.673 1.00 86.81 71 CYS A C 1
ATOM 531 O O . CYS A 1 71 ? 5.495 12.550 8.617 1.00 86.81 71 CYS A O 1
ATOM 533 N N . PRO A 1 72 ? 5.022 12.335 6.428 1.00 85.19 72 PRO A N 1
ATOM 534 C CA . PRO A 1 72 ? 5.270 13.740 6.123 1.00 85.19 72 PRO A CA 1
ATOM 535 C C . PRO A 1 72 ? 4.264 14.652 6.837 1.00 85.19 72 PRO A C 1
ATOM 537 O O . PRO A 1 72 ? 3.136 14.245 7.091 1.00 85.19 72 PRO A O 1
ATOM 540 N N . ALA A 1 73 ? 4.623 15.910 7.109 1.00 81.50 73 ALA A N 1
ATOM 541 C CA . ALA A 1 73 ? 3.792 16.844 7.887 1.00 81.50 73 ALA A CA 1
ATOM 542 C C . ALA A 1 73 ? 2.366 17.055 7.333 1.00 81.50 73 ALA A C 1
ATOM 544 O O . ALA A 1 73 ? 1.437 17.284 8.100 1.00 81.50 73 ALA A O 1
ATOM 545 N N . SER A 1 74 ? 2.167 16.882 6.021 1.00 78.25 74 SER A N 1
ATOM 546 C CA . SER A 1 74 ? 0.846 16.877 5.363 1.00 78.25 74 SER A CA 1
ATOM 547 C C . SER A 1 74 ? -0.127 15.825 5.908 1.00 78.25 74 SER A C 1
ATOM 549 O O . SER A 1 74 ? -1.298 15.825 5.557 1.00 78.25 74 SER A O 1
ATOM 551 N N . CYS A 1 75 ? 0.377 14.875 6.688 1.00 76.88 75 CYS A N 1
ATOM 552 C CA . CYS A 1 75 ? -0.369 13.789 7.296 1.00 76.88 75 CYS A CA 1
ATOM 553 C C . CYS A 1 75 ? -1.021 14.173 8.630 1.00 76.88 75 CYS A C 1
ATOM 555 O O . CYS A 1 75 ? -1.825 13.397 9.144 1.00 76.88 75 CYS A O 1
ATOM 557 N N . GLN A 1 76 ? -0.652 15.320 9.205 1.00 68.00 76 GLN A N 1
ATOM 558 C CA . GLN A 1 76 ? -1.131 15.744 10.515 1.00 68.00 76 GLN A CA 1
ATOM 559 C C . GLN A 1 76 ? -2.560 16.311 10.443 1.00 68.00 76 GLN A C 1
ATOM 561 O O . GLN A 1 76 ? -2.894 17.002 9.481 1.00 68.00 76 GLN A O 1
ATOM 566 N N . PRO A 1 77 ? -3.396 16.086 11.473 1.00 60.88 77 PRO A N 1
ATOM 567 C CA . PRO A 1 77 ? -4.833 16.381 11.451 1.00 60.88 77 PRO A CA 1
ATOM 568 C C . PRO A 1 77 ? -5.218 17.878 11.539 1.00 60.88 77 PRO A C 1
ATOM 570 O O . PRO A 1 77 ? -6.326 18.192 11.953 1.00 60.88 77 PRO A O 1
ATOM 573 N N . ASN A 1 78 ? -4.356 18.819 11.135 1.00 53.34 78 ASN A N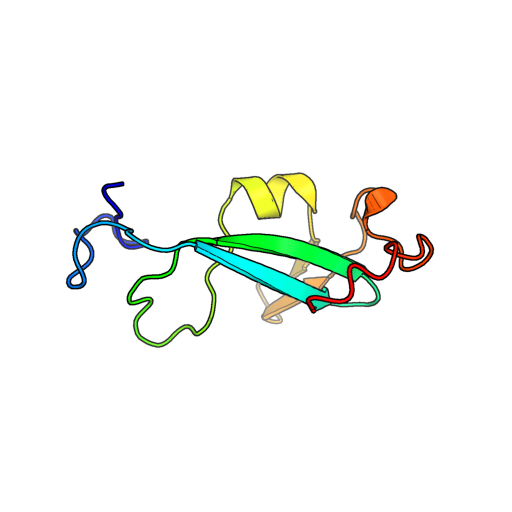 1
ATOM 574 C CA . ASN A 1 78 ? -4.571 20.265 11.331 1.00 53.34 78 ASN A CA 1
ATOM 575 C C . ASN A 1 78 ? -4.623 21.102 10.041 1.00 53.34 78 ASN A C 1
ATOM 577 O O . ASN A 1 78 ? -4.150 22.237 10.017 1.00 53.34 78 ASN A O 1
ATOM 581 N N . ILE A 1 79 ? -5.242 20.594 8.976 1.00 49.47 79 ILE A N 1
ATOM 582 C CA . ILE A 1 79 ? -5.725 21.464 7.895 1.00 49.47 79 ILE A CA 1
ATOM 583 C C . ILE A 1 79 ? -7.230 21.223 7.762 1.00 49.47 79 ILE A C 1
ATOM 585 O O . ILE A 1 79 ? -7.615 20.124 7.362 1.00 49.47 79 ILE A O 1
ATOM 589 N N . PRO A 1 80 ? -8.087 22.20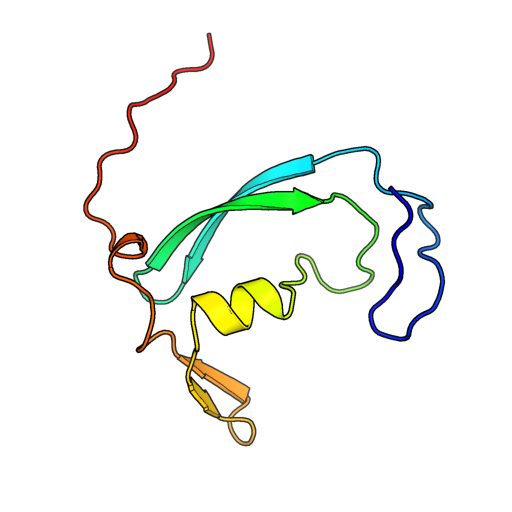6 8.100 1.00 41.53 80 PRO A N 1
ATOM 590 C CA . PRO A 1 80 ? -9.498 22.142 7.757 1.00 41.53 80 PRO A CA 1
ATOM 591 C C . PRO A 1 80 ? -9.598 21.944 6.244 1.00 41.53 80 PRO A C 1
ATOM 593 O O . PRO A 1 80 ? -9.163 22.804 5.473 1.00 41.53 80 PRO A O 1
ATOM 596 N N . HIS A 1 81 ? -10.118 20.799 5.805 1.00 44.62 81 HIS A N 1
ATOM 597 C CA . HIS A 1 81 ? -10.557 20.679 4.423 1.00 44.62 81 HIS A CA 1
ATOM 598 C C . HIS A 1 81 ? -11.705 21.682 4.242 1.00 44.62 81 HIS A C 1
ATOM 600 O O . HIS A 1 81 ? -12.628 21.654 5.056 1.00 44.62 81 HIS A O 1
ATOM 606 N N . PRO A 1 82 ? -11.667 22.582 3.239 1.00 41.88 82 PRO A N 1
ATOM 607 C CA . PRO A 1 82 ? -12.846 23.363 2.908 1.00 41.88 82 PRO A CA 1
ATOM 608 C C . PRO A 1 82 ? -13.955 22.369 2.575 1.00 41.88 82 PRO A C 1
ATOM 610 O O . PRO A 1 82 ? -13.799 21.536 1.678 1.00 41.88 82 PRO A O 1
ATOM 613 N N . GLU A 1 83 ? -15.022 22.426 3.365 1.00 46.78 83 GLU A N 1
ATOM 614 C CA . GLU A 1 83 ? -16.250 21.675 3.167 1.00 46.78 83 GLU A CA 1
ATOM 615 C C . GLU A 1 83 ? -16.719 21.949 1.739 1.00 46.78 83 GLU A C 1
ATOM 617 O O . GLU A 1 83 ? -17.200 23.029 1.405 1.00 46.78 83 GLU A O 1
ATOM 622 N N . THR A 1 84 ? -16.478 20.993 0.848 1.00 43.81 84 THR A N 1
ATOM 623 C CA . THR A 1 84 ? -17.179 20.952 -0.427 1.00 43.81 84 THR A CA 1
ATOM 624 C C . THR A 1 84 ? -18.445 20.175 -0.140 1.00 43.81 84 THR A C 1
ATOM 626 O O . THR A 1 84 ? -18.497 18.956 -0.285 1.00 43.81 84 THR A O 1
ATOM 629 N N . ASP A 1 85 ? -19.440 20.906 0.361 1.00 41.75 85 ASP A N 1
ATOM 630 C CA . ASP A 1 85 ? -20.827 20.472 0.339 1.00 41.75 85 ASP A CA 1
ATOM 631 C C . ASP A 1 85 ? -21.175 20.138 -1.113 1.00 41.75 85 ASP A C 1
ATOM 633 O O . ASP A 1 85 ? -21.271 21.013 -1.979 1.00 41.75 85 ASP A O 1
ATOM 637 N N . PHE A 1 86 ? -21.320 18.848 -1.394 1.00 45.50 86 PHE A N 1
ATOM 638 C CA . PHE A 1 86 ? -22.007 18.402 -2.592 1.00 45.50 86 PHE A CA 1
ATOM 639 C C . PHE A 1 86 ? -23.492 18.737 -2.404 1.00 45.50 86 PHE A C 1
ATOM 641 O O . PHE A 1 86 ? -24.183 18.080 -1.625 1.00 45.50 86 PHE A O 1
ATOM 648 N N . VAL A 1 87 ? -23.947 19.791 -3.089 1.00 44.62 87 VAL A N 1
ATOM 649 C CA . VAL A 1 87 ? -25.363 20.015 -3.429 1.00 44.62 87 VAL A CA 1
ATOM 650 C C . VAL A 1 87 ? -25.756 19.075 -4.561 1.00 44.62 87 VAL A C 1
ATOM 652 O O . VAL A 1 87 ? -24.945 18.935 -5.506 1.00 44.62 87 VAL A O 1
#

Nearest PDB structures (foldseek):
  5ys4-assembly1_D  TM=6.001E-01  e=1.723E+00  Leishmania major
  6rm3-assembly1_LT0  TM=3.470E-01  e=2.872E+00  Vairimorpha necatrix
  4u1e-assembly1_G  TM=2.343E-01  e=3.708E+00  Saccharomyces cerevisiae S288C

InterPro domains:
  IPR021109 Aspartic peptidase domain superfamily [G3DSA:2.40.70.10] (2-78)

Sequence (87 aa):
MPVYNADGSSNDAGPVCHTVDLSIHVDGHSKVATFAVTNTGKSPVIVGYNWLCQHNPSVDWCMGKVTFNQCPASCQPNIPHPETDFV